Protein AF-A0A699K830-F1 (afdb_monomer)

Sequence (90 aa):
EAWSKESNWIGYVAVATDEGKVALGRRDIVISWRGTVQTLEWINDLKFDSVSAPEIFRGNHDIKIQHGWHSIYTTGDPRSPFNKSSARDQ

Structure (mmCIF, N/CA/C/O backbone):
data_AF-A0A699K830-F1
#
_entry.id   AF-A0A699K830-F1
#
loop_
_atom_site.group_PDB
_atom_site.id
_atom_site.type_symbol
_atom_site.label_atom_id
_atom_site.label_alt_id
_atom_site.label_comp_id
_atom_site.label_asym_id
_atom_site.label_entity_id
_atom_site.label_seq_id
_atom_site.pdbx_PDB_ins_code
_atom_site.Cartn_x
_atom_site.Cartn_y
_atom_site.Cartn_z
_atom_site.occupancy
_atom_site.B_iso_or_equiv
_atom_site.auth_seq_id
_atom_site.auth_comp_id
_atom_site.auth_asym_id
_atom_site.auth_atom_id
_atom_site.pdbx_PDB_model_num
ATOM 1 N N . GLU A 1 1 ? 19.749 14.346 11.532 1.00 51.19 1 GLU A N 1
ATOM 2 C CA . GLU A 1 1 ? 19.884 13.139 10.687 1.00 51.19 1 GLU A CA 1
ATOM 3 C C . GLU A 1 1 ? 18.511 12.518 10.469 1.00 51.19 1 GLU A C 1
ATOM 5 O O . GLU A 1 1 ? 17.621 12.774 11.274 1.00 51.19 1 GLU A O 1
ATOM 10 N N . ALA A 1 2 ? 18.315 11.763 9.386 1.00 66.44 2 ALA A N 1
ATOM 11 C CA . ALA A 1 2 ? 17.068 11.029 9.170 1.00 66.44 2 ALA A CA 1
ATOM 12 C C . ALA A 1 2 ? 16.940 9.883 10.192 1.00 66.44 2 ALA A C 1
ATOM 14 O O . ALA A 1 2 ? 17.929 9.223 10.505 1.00 66.44 2 ALA A O 1
ATOM 15 N N . TRP A 1 3 ? 15.730 9.654 10.710 1.00 75.88 3 TRP A N 1
ATOM 16 C CA . TRP A 1 3 ? 15.435 8.620 11.718 1.00 75.88 3 TRP A CA 1
ATOM 17 C C . TRP A 1 3 ? 15.545 7.186 11.166 1.00 75.88 3 TRP A C 1
ATOM 19 O O . TRP A 1 3 ? 15.745 6.243 11.926 1.00 75.88 3 TRP A O 1
ATOM 29 N N . SER A 1 4 ? 15.460 7.029 9.843 1.00 80.19 4 SER A N 1
ATOM 30 C CA . SER A 1 4 ? 15.866 5.842 9.092 1.00 80.19 4 SER A CA 1
ATOM 31 C C . SER A 1 4 ? 16.514 6.283 7.778 1.00 80.19 4 SER A C 1
ATOM 33 O O . SER A 1 4 ? 16.178 7.337 7.238 1.00 80.19 4 SER A O 1
ATOM 35 N N . LYS A 1 5 ? 17.473 5.494 7.281 1.00 77.88 5 LYS A N 1
ATOM 36 C CA . LYS A 1 5 ? 18.193 5.771 6.025 1.00 77.88 5 LYS A CA 1
ATOM 37 C C . LYS A 1 5 ? 17.499 5.178 4.797 1.00 77.88 5 LYS A C 1
ATOM 39 O O . LYS A 1 5 ? 17.608 5.748 3.720 1.00 77.88 5 LYS A O 1
ATOM 44 N N . GLU A 1 6 ? 16.806 4.052 4.966 1.00 81.25 6 GLU A N 1
ATOM 45 C CA . GLU A 1 6 ? 16.238 3.249 3.868 1.00 81.25 6 GLU A CA 1
ATOM 46 C C . GLU A 1 6 ? 14.744 2.926 4.078 1.00 81.25 6 GLU A C 1
ATOM 48 O O . GLU A 1 6 ? 14.134 2.238 3.265 1.00 81.25 6 GLU A O 1
ATOM 53 N N . SER A 1 7 ? 14.127 3.443 5.147 1.00 85.31 7 SER A N 1
ATOM 54 C CA . SER A 1 7 ? 12.702 3.248 5.447 1.00 85.31 7 SER A CA 1
ATOM 55 C C . SER A 1 7 ? 12.006 4.590 5.605 1.00 85.31 7 SER A C 1
ATOM 57 O O . SER A 1 7 ? 12.551 5.509 6.216 1.00 85.31 7 SER A O 1
ATOM 59 N N . ASN A 1 8 ? 10.773 4.686 5.119 1.00 88.00 8 ASN A N 1
ATOM 60 C CA . ASN A 1 8 ? 9.946 5.870 5.302 1.00 88.00 8 ASN A CA 1
ATOM 61 C C . ASN A 1 8 ? 8.513 5.462 5.659 1.00 88.00 8 ASN A C 1
ATOM 63 O O . ASN A 1 8 ? 8.056 4.386 5.277 1.00 88.00 8 ASN A O 1
ATOM 67 N N . TRP A 1 9 ? 7.794 6.321 6.384 1.00 90.12 9 TRP A N 1
ATOM 68 C CA . TRP A 1 9 ? 6.370 6.105 6.637 1.00 90.12 9 TRP A CA 1
ATOM 69 C C . TRP A 1 9 ? 5.589 6.310 5.337 1.00 90.12 9 TRP A C 1
ATOM 71 O O . TRP A 1 9 ? 5.685 7.382 4.738 1.00 90.12 9 TRP A O 1
ATOM 81 N N . ILE A 1 10 ? 4.837 5.298 4.899 1.00 91.69 10 ILE A N 1
ATOM 82 C CA . ILE A 1 10 ? 4.202 5.290 3.572 1.00 91.69 10 ILE A CA 1
ATOM 83 C C . ILE A 1 10 ? 2.671 5.305 3.616 1.00 91.69 10 ILE A C 1
ATOM 85 O O . ILE A 1 10 ? 2.035 5.440 2.577 1.00 91.69 10 ILE A O 1
ATOM 89 N N . GLY A 1 11 ? 2.055 5.201 4.793 1.00 95.06 11 GLY A N 1
ATOM 90 C CA . GLY A 1 11 ? 0.602 5.172 4.886 1.00 95.06 11 GLY A CA 1
ATOM 91 C C . GLY A 1 11 ? 0.067 4.572 6.175 1.00 95.06 11 GLY A C 1
ATOM 92 O O . GLY A 1 11 ? 0.807 4.329 7.129 1.00 95.06 11 GLY A O 1
ATOM 93 N N . TYR A 1 12 ? -1.243 4.342 6.196 1.00 96.88 12 TYR A N 1
ATOM 94 C CA . TYR A 1 12 ? -1.925 3.693 7.312 1.00 96.88 12 TYR A CA 1
ATOM 95 C C . TYR A 1 12 ? -3.142 2.886 6.855 1.00 96.88 12 TYR A C 1
ATOM 97 O O . TYR A 1 12 ? -3.748 3.168 5.817 1.00 96.88 12 TYR A O 1
ATOM 105 N N . VAL A 1 13 ? -3.517 1.915 7.689 1.00 98.12 13 VAL A N 1
ATOM 106 C CA . VAL A 1 13 ? -4.775 1.172 7.597 1.00 98.12 13 VAL A CA 1
ATOM 107 C C . VAL A 1 13 ? -5.691 1.641 8.722 1.00 98.12 13 VAL A C 1
ATOM 109 O O . VAL A 1 13 ? -5.259 1.771 9.867 1.00 98.12 13 VAL A O 1
ATOM 112 N N . ALA A 1 14 ? -6.952 1.912 8.407 1.00 98.19 14 ALA A N 1
ATOM 113 C CA . ALA A 1 14 ? -7.963 2.307 9.380 1.00 98.19 14 ALA A CA 1
ATOM 114 C C . ALA A 1 14 ? -9.284 1.591 9.106 1.00 98.19 14 ALA A C 1
ATOM 116 O O . ALA A 1 14 ? -9.558 1.157 7.989 1.00 98.19 14 ALA A O 1
ATOM 117 N N . VAL A 1 15 ? -10.123 1.492 10.131 1.00 98.50 15 VAL A N 1
ATOM 118 C CA . VAL A 1 15 ? -11.459 0.913 10.025 1.00 98.50 15 VAL A CA 1
ATOM 119 C C . VAL A 1 15 ? -12.467 1.842 10.690 1.00 98.50 15 VAL A C 1
ATOM 121 O O . VAL A 1 15 ? -12.190 2.415 11.743 1.00 98.50 15 VAL A O 1
ATOM 124 N N . A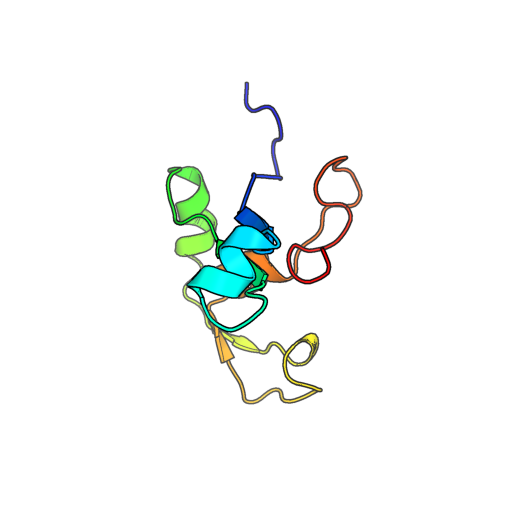LA A 1 16 ? -13.632 2.012 10.066 1.00 98.25 16 ALA A N 1
ATOM 125 C CA . ALA A 1 16 ? -14.708 2.820 10.626 1.00 98.25 16 ALA A CA 1
ATOM 126 C C . ALA A 1 16 ? -15.131 2.285 12.006 1.00 98.25 16 ALA A C 1
ATOM 128 O O . ALA A 1 16 ? -15.284 1.071 12.174 1.00 98.25 16 ALA A O 1
ATOM 129 N N . THR A 1 17 ? -15.372 3.180 12.972 1.00 98.25 17 THR A N 1
ATOM 130 C CA . THR A 1 17 ? -15.963 2.830 14.279 1.00 98.25 17 THR A CA 1
ATOM 131 C C . THR A 1 17 ? -17.405 2.354 14.114 1.00 98.25 17 THR A C 1
ATOM 133 O O . THR A 1 17 ? -17.946 2.372 13.008 1.00 98.25 17 THR A O 1
ATOM 136 N N . ASP A 1 18 ? -18.045 1.880 15.182 1.00 98.19 18 ASP A N 1
ATOM 137 C CA . ASP A 1 18 ? -19.437 1.413 15.115 1.00 98.19 18 ASP A CA 1
ATOM 138 C C . ASP A 1 18 ? -20.392 2.536 14.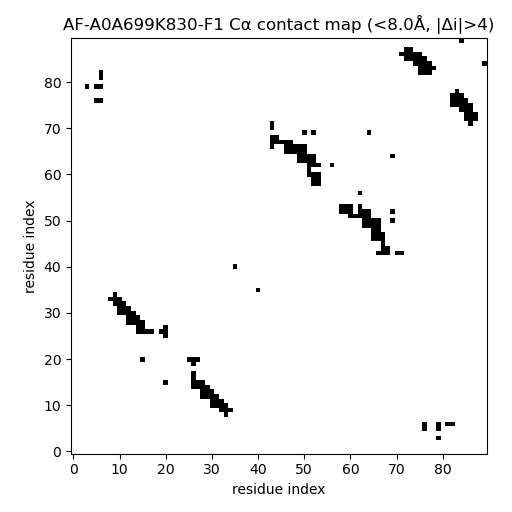703 1.00 98.19 18 ASP A C 1
ATOM 140 O O . ASP A 1 18 ? -21.240 2.333 13.832 1.00 98.19 18 ASP A O 1
ATOM 144 N N . GLU A 1 19 ? -20.174 3.743 15.220 1.00 98.19 19 GLU A N 1
ATOM 145 C CA . GLU A 1 19 ? -20.898 4.951 14.821 1.00 98.19 19 GLU A CA 1
ATOM 146 C C . GLU A 1 19 ? -20.623 5.286 13.350 1.00 98.19 19 GLU A C 1
ATOM 148 O O . GLU A 1 19 ? -21.550 5.544 12.579 1.00 98.19 19 GLU A O 1
ATOM 153 N N . GLY A 1 20 ? -19.353 5.211 12.930 1.00 97.56 20 GLY A N 1
ATOM 154 C CA . GLY A 1 20 ? -18.951 5.433 11.541 1.00 97.56 20 GLY A CA 1
ATOM 155 C C . GLY A 1 20 ? -19.574 4.421 10.578 1.00 97.56 20 GLY A C 1
ATOM 156 O O . GLY A 1 20 ? -20.043 4.801 9.509 1.00 97.56 20 GLY A O 1
ATOM 157 N N . LYS A 1 21 ? -19.660 3.144 10.967 1.00 97.88 21 LYS A N 1
ATOM 158 C CA . LYS A 1 21 ? -20.330 2.094 10.189 1.00 97.88 21 LYS A CA 1
ATOM 159 C C . LYS A 1 21 ? -21.809 2.410 9.982 1.00 97.88 21 LYS A C 1
ATOM 161 O O . LYS A 1 21 ? -22.316 2.175 8.889 1.00 97.88 21 LYS A O 1
ATOM 166 N N . VAL A 1 22 ? -22.506 2.892 11.014 1.00 97.75 22 VAL A N 1
ATOM 167 C CA . VAL A 1 2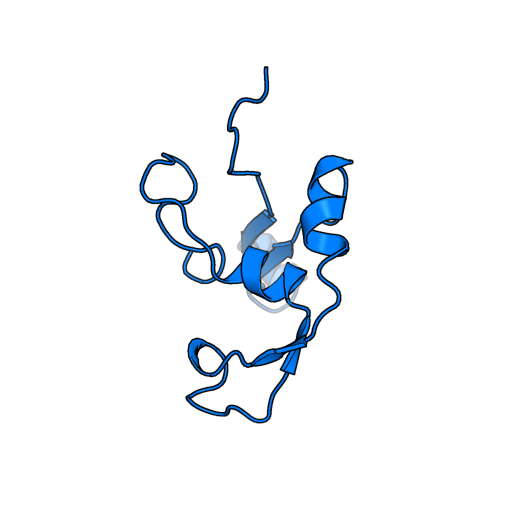2 ? -23.923 3.279 10.900 1.00 97.75 22 VAL A CA 1
ATOM 168 C C . VAL A 1 22 ? -24.072 4.439 9.919 1.00 97.75 22 VAL A C 1
ATOM 170 O O . VAL A 1 22 ? -24.907 4.362 9.021 1.00 97.75 22 VAL A O 1
ATOM 173 N N . ALA A 1 23 ? -23.224 5.464 10.034 1.00 97.69 23 ALA A N 1
ATOM 174 C CA . ALA A 1 23 ? -23.245 6.618 9.136 1.00 97.69 23 ALA A CA 1
ATOM 175 C C . ALA A 1 23 ? -22.916 6.255 7.673 1.00 97.69 23 ALA A C 1
ATOM 177 O O . ALA A 1 23 ? -23.546 6.772 6.755 1.00 97.69 23 ALA A O 1
ATOM 178 N N . LEU A 1 24 ? -21.952 5.355 7.452 1.00 97.50 24 LEU A N 1
ATOM 179 C CA . LEU A 1 24 ? -21.518 4.909 6.121 1.00 97.50 24 LEU A CA 1
ATOM 180 C C . LEU A 1 24 ? -22.384 3.773 5.544 1.00 97.50 24 LEU A C 1
ATOM 182 O O . LEU A 1 24 ? -22.224 3.403 4.382 1.00 97.50 24 LEU A O 1
ATOM 186 N N . GLY A 1 25 ? -23.272 3.178 6.346 1.00 98.06 25 GLY A N 1
ATOM 187 C CA . GLY A 1 25 ? -24.103 2.030 5.970 1.00 98.06 25 GLY A CA 1
ATOM 188 C C . GLY A 1 25 ? -23.363 0.685 5.889 1.00 98.06 25 GLY A C 1
ATOM 189 O O . GLY A 1 25 ? -23.987 -0.341 5.617 1.00 98.06 25 GLY A O 1
ATOM 190 N N . ARG A 1 26 ? -22.045 0.652 6.129 1.00 97.50 26 ARG A N 1
ATOM 191 C CA . ARG A 1 26 ? -21.197 -0.554 6.102 1.00 97.50 26 ARG A CA 1
ATOM 192 C C . ARG A 1 26 ? -19.885 -0.320 6.864 1.00 97.50 26 ARG A C 1
ATOM 194 O O . ARG A 1 26 ? -19.558 0.803 7.231 1.00 97.50 26 ARG A O 1
ATOM 201 N N . ARG A 1 27 ? -19.133 -1.392 7.142 1.00 98.00 27 ARG A N 1
ATOM 202 C CA . ARG A 1 27 ? -17.812 -1.286 7.784 1.00 98.00 27 ARG A CA 1
ATOM 203 C C . ARG A 1 27 ? -16.749 -0.994 6.726 1.00 98.00 27 ARG A C 1
ATOM 205 O O . ARG A 1 27 ? -16.282 -1.922 6.072 1.00 98.00 27 ARG A O 1
ATOM 212 N N . ASP A 1 28 ? -16.360 0.265 6.586 1.00 98.31 28 ASP A N 1
ATOM 213 C CA . ASP A 1 28 ? -15.274 0.643 5.679 1.00 98.31 28 ASP A CA 1
ATOM 214 C C . ASP A 1 28 ? -13.913 0.356 6.325 1.00 98.31 28 ASP A C 1
ATOM 216 O O . ASP A 1 28 ? -13.656 0.758 7.462 1.00 98.31 28 ASP A O 1
ATOM 220 N N . ILE A 1 29 ? -13.051 -0.340 5.580 1.00 98.31 29 ILE A N 1
ATOM 221 C CA . ILE A 1 29 ? -11.618 -0.474 5.851 1.00 98.31 29 ILE A CA 1
ATOM 222 C C . ILE A 1 29 ? -10.905 0.365 4.794 1.00 98.31 29 ILE A C 1
ATOM 224 O O . ILE A 1 29 ? -11.141 0.189 3.599 1.00 98.31 29 ILE A O 1
ATOM 228 N N . VAL A 1 30 ? -10.056 1.286 5.233 1.00 97.88 30 VAL A N 1
ATOM 229 C CA . VAL A 1 30 ? -9.338 2.227 4.373 1.00 97.88 30 VAL A CA 1
ATOM 230 C C . VAL A 1 30 ? -7.849 1.941 4.455 1.00 97.88 30 VAL A C 1
ATOM 232 O O . VAL A 1 30 ? -7.308 1.763 5.543 1.00 97.88 30 VAL A O 1
ATOM 235 N N . ILE A 1 31 ? -7.195 1.947 3.297 1.00 97.88 31 ILE A N 1
ATOM 236 C CA . ILE A 1 31 ? -5.740 1.916 3.157 1.00 97.88 31 ILE A CA 1
ATOM 237 C C . ILE A 1 31 ? -5.354 3.226 2.478 1.00 97.88 31 ILE A C 1
ATOM 239 O O . ILE A 1 31 ? -5.739 3.466 1.332 1.00 97.88 31 ILE A O 1
ATOM 243 N N . SER A 1 32 ? -4.647 4.095 3.194 1.00 97.25 32 SER A N 1
ATOM 244 C CA . SER A 1 32 ? -4.251 5.412 2.694 1.00 97.25 32 SER A CA 1
ATOM 245 C C . SER A 1 32 ? -2.751 5.449 2.448 1.00 97.25 32 SER A C 1
ATOM 247 O O . SER A 1 32 ? -1.971 5.315 3.391 1.00 97.25 32 SER A O 1
ATOM 249 N N . TRP A 1 33 ? -2.359 5.631 1.187 1.00 94.94 33 TRP A N 1
ATOM 250 C CA . TRP A 1 33 ? -0.965 5.742 0.763 1.00 94.94 33 TRP A CA 1
ATOM 251 C C . TRP A 1 33 ? -0.526 7.203 0.733 1.00 94.94 33 TRP A C 1
ATOM 253 O O . TRP A 1 33 ? -1.209 8.074 0.190 1.00 94.94 33 TRP A O 1
ATOM 263 N N . ARG A 1 34 ? 0.641 7.474 1.307 1.00 92.06 34 ARG A N 1
ATOM 264 C CA . ARG A 1 34 ? 1.275 8.785 1.281 1.00 92.06 34 ARG A CA 1
ATOM 265 C C . ARG A 1 34 ? 1.856 9.049 -0.108 1.00 92.06 34 ARG A C 1
ATOM 267 O O . ARG A 1 34 ? 2.584 8.220 -0.641 1.00 92.06 34 ARG A O 1
ATOM 274 N N . GLY A 1 35 ? 1.576 10.227 -0.660 1.00 85.62 35 GLY A N 1
ATOM 275 C CA . GLY A 1 35 ? 2.196 10.691 -1.902 1.00 85.62 35 GLY A CA 1
ATOM 276 C C . GLY A 1 35 ? 3.657 11.135 -1.736 1.00 85.62 35 GLY A C 1
ATOM 277 O O . GLY A 1 35 ? 4.218 11.138 -0.632 1.00 85.62 35 GLY A O 1
ATOM 278 N N . THR A 1 36 ? 4.252 11.552 -2.852 1.00 80.75 36 THR A N 1
ATOM 279 C CA . THR A 1 36 ? 5.619 12.082 -2.938 1.00 80.75 36 THR A CA 1
ATOM 280 C C . THR A 1 36 ? 5.752 13.396 -2.169 1.00 80.75 36 THR A C 1
ATOM 282 O O . THR A 1 36 ? 4.968 14.324 -2.376 1.00 80.75 36 THR A O 1
ATOM 285 N N . VAL A 1 37 ? 6.750 13.493 -1.286 1.00 71.06 37 VAL A N 1
ATOM 286 C CA . VAL A 1 37 ? 7.024 14.719 -0.507 1.00 71.06 37 VAL A CA 1
ATOM 287 C C . VAL A 1 37 ? 8.520 15.055 -0.466 1.00 71.06 37 VAL A C 1
ATOM 289 O O . VAL A 1 37 ? 8.868 16.233 -0.408 1.00 71.06 37 VAL A O 1
ATOM 292 N N . GLN A 1 38 ? 9.426 14.069 -0.505 1.00 62.03 38 GLN A N 1
ATOM 293 C CA . GLN A 1 38 ? 10.864 14.301 -0.304 1.00 62.03 38 GLN A CA 1
ATOM 294 C C . GLN A 1 38 ? 11.678 14.232 -1.603 1.00 62.03 38 GLN A C 1
ATOM 296 O O . GLN A 1 38 ? 11.461 13.370 -2.447 1.00 62.03 38 GLN A O 1
ATOM 301 N N . THR A 1 39 ? 12.711 15.075 -1.725 1.00 57.22 39 THR A N 1
ATOM 302 C CA . THR A 1 39 ? 13.596 15.137 -2.907 1.00 57.22 39 THR A CA 1
ATOM 303 C C . THR A 1 39 ? 14.319 13.814 -3.215 1.00 57.22 39 THR A C 1
ATOM 305 O O . THR A 1 39 ? 14.607 13.535 -4.370 1.00 57.22 39 THR A O 1
ATOM 308 N N . LEU A 1 40 ? 14.585 12.963 -2.215 1.00 59.59 40 LEU A N 1
ATOM 309 C CA . LEU A 1 40 ? 15.212 11.644 -2.419 1.00 59.59 40 LEU A CA 1
ATOM 310 C C . LEU A 1 40 ? 14.239 10.575 -2.947 1.00 59.59 40 LEU A C 1
ATOM 312 O O . LEU A 1 40 ? 14.686 9.581 -3.513 1.00 59.59 40 LEU A O 1
ATOM 316 N N . GLU A 1 41 ? 12.926 10.790 -2.826 1.00 55.84 41 GLU A N 1
ATOM 317 C CA . GLU A 1 41 ? 11.903 9.895 -3.398 1.00 55.84 41 GLU A CA 1
ATOM 318 C C . GLU A 1 41 ? 11.896 9.966 -4.918 1.00 55.84 41 GLU A C 1
ATOM 320 O O . GLU A 1 41 ? 11.630 8.965 -5.579 1.00 55.84 41 GLU A O 1
ATOM 325 N N . TRP A 1 42 ? 12.367 11.088 -5.467 1.00 55.34 42 TRP A N 1
ATOM 326 C CA . TRP A 1 42 ? 12.562 11.253 -6.896 1.00 55.34 42 TRP A CA 1
ATOM 327 C C . TRP A 1 42 ? 13.510 10.212 -7.484 1.00 55.34 42 TRP A C 1
ATOM 329 O O . TRP A 1 42 ? 13.357 9.870 -8.642 1.00 55.34 42 TRP A O 1
ATOM 339 N N . ILE A 1 43 ? 14.462 9.647 -6.732 1.00 57.94 43 ILE A N 1
ATOM 340 C CA . ILE A 1 43 ? 15.331 8.586 -7.275 1.00 57.94 43 ILE A CA 1
ATOM 341 C C . ILE A 1 43 ? 14.517 7.321 -7.597 1.00 57.94 43 ILE A C 1
ATOM 343 O O . ILE A 1 43 ? 14.794 6.658 -8.595 1.00 57.94 43 ILE A O 1
ATOM 347 N N . ASN A 1 44 ? 13.494 7.007 -6.794 1.00 55.00 44 ASN A N 1
ATOM 348 C CA . ASN A 1 44 ? 12.546 5.937 -7.102 1.00 55.00 44 ASN A CA 1
ATOM 349 C C . ASN A 1 44 ? 11.518 6.387 -8.150 1.00 55.00 44 ASN A C 1
ATOM 351 O O . ASN A 1 44 ? 11.207 5.601 -9.041 1.00 55.00 44 ASN A O 1
ATOM 355 N N . ASP A 1 45 ? 11.057 7.643 -8.118 1.00 54.66 45 ASP A N 1
ATOM 356 C CA . ASP A 1 45 ? 10.131 8.166 -9.136 1.00 54.66 45 ASP A CA 1
ATOM 357 C C . ASP A 1 45 ? 10.777 8.229 -10.536 1.00 54.66 45 ASP A C 1
ATOM 359 O O . ASP A 1 45 ? 10.095 8.012 -11.533 1.00 54.66 45 ASP A O 1
ATOM 363 N N . LEU A 1 46 ? 12.097 8.445 -10.626 1.00 55.81 46 LEU A N 1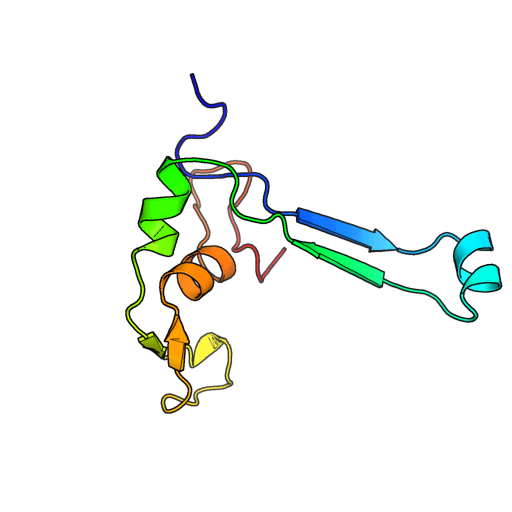
ATOM 364 C CA . LEU A 1 46 ? 12.884 8.486 -11.867 1.00 55.81 46 LEU A CA 1
ATOM 365 C C . LEU A 1 46 ? 13.169 7.094 -12.460 1.00 55.81 46 LEU A C 1
ATOM 367 O O . LEU A 1 46 ? 13.626 7.008 -13.604 1.00 55.81 46 LEU A O 1
ATOM 371 N N . LYS A 1 47 ? 12.872 6.000 -11.740 1.00 63.47 47 LYS A N 1
ATOM 372 C CA . LYS A 1 47 ? 12.840 4.638 -12.308 1.00 63.47 47 LYS A CA 1
ATOM 373 C C . LYS A 1 47 ? 11.533 4.432 -13.078 1.00 63.47 47 LYS A C 1
ATOM 375 O O . LYS A 1 47 ? 10.626 3.715 -12.651 1.00 63.47 47 LYS A O 1
ATOM 380 N N . PHE A 1 48 ? 11.422 5.134 -14.204 1.00 71.00 48 PHE A N 1
ATOM 381 C CA . PHE A 1 48 ? 10.275 5.077 -15.116 1.00 71.00 48 PHE A CA 1
ATOM 382 C C . PHE A 1 48 ? 10.271 3.842 -16.020 1.00 71.00 48 PHE A C 1
ATOM 384 O O . PHE A 1 48 ? 9.327 3.648 -16.790 1.00 71.00 48 PHE A O 1
ATOM 391 N N . ASP A 1 49 ? 11.313 3.013 -15.961 1.00 87.25 49 ASP A N 1
ATOM 392 C CA . ASP A 1 49 ? 11.315 1.742 -16.659 1.00 87.25 49 ASP A CA 1
ATOM 393 C C . ASP A 1 49 ? 10.190 0.842 -16.139 1.00 87.25 49 ASP A C 1
ATOM 395 O O . ASP A 1 49 ? 9.705 0.954 -15.011 1.00 87.25 49 ASP A O 1
ATOM 399 N N . SER A 1 50 ? 9.712 -0.022 -17.024 1.00 91.44 50 SER A N 1
ATOM 400 C CA . SER A 1 50 ? 8.612 -0.927 -16.735 1.00 91.44 50 SER A CA 1
ATOM 401 C C . SER A 1 50 ? 9.152 -2.330 -16.481 1.00 91.44 50 SER A C 1
ATOM 403 O O . SER A 1 50 ? 9.859 -2.890 -17.319 1.00 91.44 50 SER A O 1
ATOM 405 N N . VAL A 1 51 ? 8.780 -2.921 -15.349 1.00 94.56 51 VAL A N 1
ATOM 406 C CA . VAL A 1 51 ? 9.206 -4.261 -14.920 1.00 94.56 51 VAL A CA 1
ATOM 407 C C . VAL A 1 51 ? 8.011 -5.209 -14.865 1.00 94.56 51 VAL A C 1
ATOM 409 O O . VAL A 1 51 ? 6.874 -4.781 -14.670 1.00 94.56 51 VAL A O 1
ATOM 412 N N . SER A 1 52 ? 8.244 -6.507 -15.076 1.00 96.06 52 SER A N 1
ATOM 413 C CA . SER A 1 52 ? 7.215 -7.523 -14.809 1.00 96.06 52 SER A CA 1
ATOM 414 C C . SER A 1 52 ? 7.126 -7.809 -13.318 1.00 96.06 52 SER A C 1
ATOM 416 O O . SER A 1 52 ? 8.168 -7.922 -12.678 1.00 96.06 52 SER A O 1
ATOM 418 N N . ALA A 1 53 ? 5.915 -8.028 -12.810 1.00 95.12 53 ALA A N 1
ATOM 419 C CA . ALA A 1 53 ? 5.674 -8.383 -11.409 1.00 95.12 53 ALA A CA 1
ATOM 420 C C . ALA A 1 53 ? 4.859 -9.687 -11.280 1.00 95.12 53 ALA A C 1
ATOM 422 O O . ALA A 1 53 ? 3.718 -9.674 -10.799 1.00 95.12 53 ALA A O 1
ATOM 423 N N . PRO A 1 54 ? 5.390 -10.831 -11.749 1.00 95.62 54 PRO A N 1
ATOM 424 C CA . PRO A 1 54 ? 4.691 -12.117 -11.696 1.00 95.62 54 PRO A CA 1
ATOM 425 C C . PRO A 1 54 ? 4.315 -12.531 -10.262 1.00 95.62 54 PRO A C 1
ATOM 427 O O . PRO A 1 54 ? 3.287 -13.174 -10.057 1.00 95.62 54 PRO A O 1
ATOM 430 N N . GLU A 1 55 ? 5.083 -12.128 -9.253 1.00 93.88 55 GLU A N 1
ATOM 431 C CA . GLU A 1 55 ? 4.799 -12.358 -7.832 1.00 93.88 55 GLU A CA 1
ATOM 432 C C . GLU A 1 55 ? 3.575 -11.579 -7.316 1.00 93.88 55 GLU A C 1
ATOM 434 O O . GLU A 1 55 ? 2.995 -11.936 -6.285 1.00 93.88 55 GLU A O 1
ATOM 439 N N . ILE A 1 56 ? 3.154 -10.524 -8.018 1.00 95.62 56 ILE A N 1
ATOM 440 C CA . ILE A 1 56 ? 1.884 -9.821 -7.780 1.00 95.62 56 ILE A CA 1
ATOM 441 C C . ILE A 1 56 ? 0.781 -10.450 -8.639 1.00 95.62 56 ILE A C 1
ATOM 443 O O . ILE A 1 56 ? -0.312 -10.735 -8.147 1.00 95.62 56 ILE A O 1
ATOM 447 N N . PHE A 1 57 ? 1.077 -10.732 -9.909 1.00 95.75 57 PHE A N 1
ATOM 448 C CA . PHE A 1 57 ? 0.096 -11.146 -10.914 1.00 95.75 57 PHE A CA 1
ATOM 449 C C . PHE A 1 57 ? 0.094 -12.653 -11.217 1.00 95.75 57 PHE A C 1
ATOM 451 O O . PHE A 1 57 ? -0.131 -13.065 -12.354 1.00 95.75 57 PHE A O 1
ATOM 458 N N . ARG A 1 58 ? 0.297 -13.491 -10.192 1.00 94.38 58 ARG A N 1
ATOM 459 C CA . ARG A 1 58 ? 0.132 -14.961 -10.247 1.00 94.38 58 ARG A CA 1
ATOM 460 C C . ARG A 1 58 ? 0.917 -15.646 -11.381 1.00 94.38 58 ARG A C 1
ATOM 462 O O . ARG A 1 58 ? 0.400 -16.541 -12.042 1.00 94.38 58 ARG A O 1
ATOM 469 N N . GLY A 1 59 ? 2.157 -15.223 -11.608 1.00 95.69 59 GLY A N 1
ATOM 470 C CA . GLY A 1 59 ? 3.041 -15.783 -12.634 1.00 95.69 59 GLY A CA 1
ATOM 471 C C . GLY A 1 59 ? 2.891 -15.163 -14.026 1.00 95.69 59 GLY A C 1
ATOM 472 O O . GLY A 1 59 ? 3.577 -15.593 -14.946 1.00 95.69 59 GLY A O 1
ATOM 473 N N . ASN A 1 60 ? 2.025 -14.161 -14.213 1.00 96.00 60 ASN A N 1
ATOM 474 C CA . ASN A 1 60 ? 1.901 -13.475 -15.498 1.00 96.00 60 ASN A CA 1
ATOM 475 C C . ASN A 1 60 ? 3.068 -12.489 -15.714 1.00 96.00 60 ASN A C 1
ATOM 477 O O . ASN A 1 60 ? 3.197 -11.501 -14.991 1.00 96.00 60 ASN A O 1
ATOM 481 N N . HIS A 1 61 ? 3.898 -12.753 -16.726 1.00 95.38 61 HIS A N 1
ATOM 482 C CA . HIS A 1 61 ? 5.071 -11.942 -17.077 1.00 95.38 61 HIS A CA 1
ATOM 483 C C . HIS A 1 61 ? 4.792 -10.824 -18.099 1.00 95.38 61 HIS A C 1
ATOM 485 O O . HIS A 1 61 ? 5.645 -9.948 -18.290 1.00 95.38 61 HIS A O 1
ATOM 491 N N . ASP A 1 62 ? 3.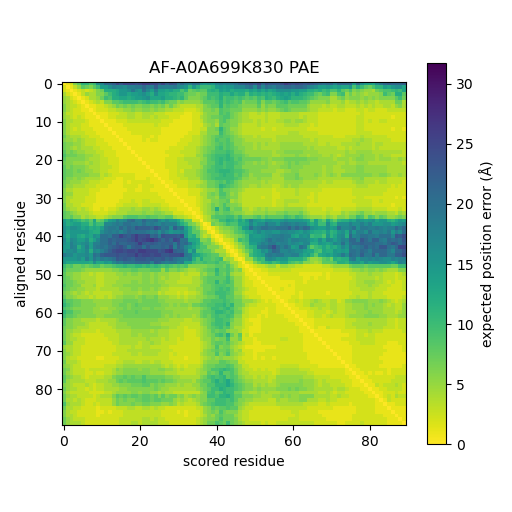614 -10.834 -18.727 1.00 96.12 62 ASP A N 1
ATOM 492 C CA . ASP A 1 62 ? 3.215 -9.859 -19.748 1.00 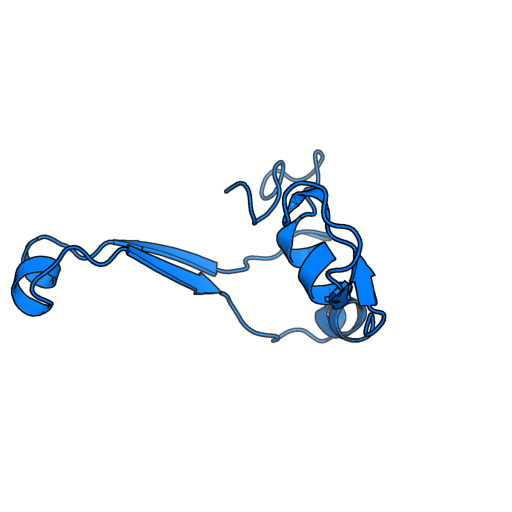96.12 62 ASP A CA 1
ATOM 493 C C . ASP A 1 62 ? 2.736 -8.545 -19.121 1.00 96.12 62 ASP A C 1
ATOM 495 O O . ASP A 1 62 ? 2.804 -7.487 -19.747 1.00 96.12 62 ASP A O 1
ATOM 499 N N . ILE A 1 63 ? 2.292 -8.591 -17.861 1.00 95.81 63 ILE A N 1
ATOM 500 C CA . ILE A 1 63 ? 1.886 -7.400 -17.115 1.00 95.81 63 ILE A CA 1
ATOM 501 C C . ILE A 1 63 ? 3.129 -6.639 -16.666 1.00 95.81 63 ILE A C 1
ATOM 503 O O . ILE A 1 63 ? 4.006 -7.178 -15.986 1.00 95.81 63 ILE A O 1
ATOM 507 N N . LYS A 1 64 ? 3.173 -5.358 -17.030 1.00 94.75 64 LYS A N 1
ATOM 508 C CA . LYS A 1 64 ? 4.257 -4.442 -16.697 1.00 94.75 64 LYS A CA 1
ATOM 509 C C . LYS A 1 64 ? 3.761 -3.320 -15.795 1.00 94.75 64 LYS A C 1
ATOM 511 O O . LYS A 1 64 ? 2.676 -2.784 -16.009 1.00 94.75 64 LYS A O 1
ATOM 516 N N . ILE A 1 65 ? 4.574 -2.962 -14.810 1.00 93.19 65 ILE A N 1
ATOM 517 C CA . ILE A 1 65 ? 4.327 -1.856 -13.881 1.00 93.19 65 ILE A CA 1
ATOM 518 C C . ILE A 1 65 ? 5.573 -0.977 -13.775 1.00 93.19 65 ILE A C 1
ATOM 520 O O . ILE A 1 65 ? 6.681 -1.436 -14.051 1.00 93.19 65 ILE 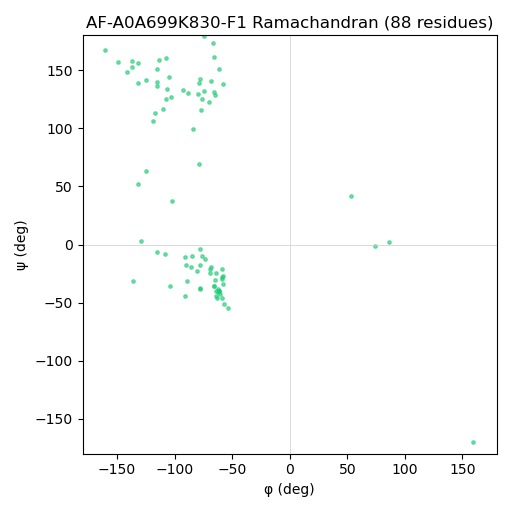A O 1
ATOM 524 N N . GLN A 1 66 ? 5.397 0.287 -13.393 1.00 93.19 66 GLN A N 1
ATOM 525 C CA . GLN A 1 66 ? 6.520 1.210 -13.220 1.00 93.19 66 GLN A CA 1
ATOM 526 C C . GLN A 1 66 ? 7.406 0.743 -12.055 1.00 93.19 66 GLN A C 1
ATOM 528 O O . GLN A 1 66 ? 6.917 0.397 -10.976 1.00 93.19 66 GLN A O 1
ATOM 533 N N . HIS A 1 67 ? 8.712 0.690 -12.305 1.00 90.50 67 HIS A N 1
ATOM 534 C CA . HIS A 1 67 ? 9.700 0.084 -11.418 1.00 90.50 67 HIS A CA 1
ATOM 535 C C . HIS A 1 67 ? 9.782 0.784 -10.055 1.00 90.50 67 HIS A C 1
ATOM 537 O O . HIS A 1 67 ? 9.880 0.108 -9.032 1.00 90.50 67 HIS A O 1
ATOM 543 N N . GLY A 1 68 ? 9.663 2.114 -10.010 1.00 89.06 68 GLY A N 1
ATOM 544 C CA . GLY A 1 68 ? 9.569 2.867 -8.753 1.00 89.06 68 GLY A CA 1
ATOM 545 C C . GLY A 1 68 ? 8.456 2.357 -7.830 1.00 89.06 68 GLY A C 1
ATOM 546 O O . GLY A 1 68 ? 8.724 1.956 -6.694 1.00 89.06 68 GLY A O 1
ATOM 547 N N . TRP A 1 69 ? 7.219 2.293 -8.335 1.00 89.69 69 TRP A N 1
ATOM 548 C CA . TRP A 1 69 ? 6.064 1.789 -7.584 1.00 89.69 69 TRP A CA 1
ATOM 549 C C . TRP A 1 69 ? 6.214 0.327 -7.180 1.00 89.69 69 TRP A C 1
ATOM 551 O O . TRP A 1 69 ? 5.888 -0.025 -6.047 1.00 89.69 69 TRP A O 1
ATOM 561 N N . HIS A 1 70 ? 6.739 -0.516 -8.072 1.00 93.25 70 HIS A N 1
ATOM 562 C CA . HIS A 1 70 ? 7.036 -1.912 -7.746 1.00 93.25 70 HIS A CA 1
ATOM 563 C C . HIS A 1 70 ? 7.990 -2.010 -6.556 1.00 93.25 70 HIS A C 1
ATOM 565 O O . HIS A 1 70 ? 7.664 -2.653 -5.561 1.00 93.25 70 HIS A O 1
ATOM 571 N N . SER A 1 71 ? 9.107 -1.281 -6.610 1.00 91.50 71 SER A N 1
ATOM 572 C CA . SER A 1 71 ? 10.115 -1.257 -5.552 1.00 91.50 71 SER A CA 1
ATOM 573 C C . SER A 1 71 ? 9.531 -0.798 -4.216 1.00 91.50 71 SER A C 1
ATOM 575 O O . SER A 1 71 ? 9.793 -1.442 -3.201 1.00 91.50 71 SER A O 1
ATOM 577 N N . ILE A 1 72 ? 8.741 0.282 -4.197 1.00 90.81 72 ILE A N 1
ATOM 578 C CA . ILE A 1 72 ? 8.093 0.785 -2.972 1.00 90.81 72 ILE A CA 1
ATOM 579 C C . ILE A 1 72 ? 7.146 -0.270 -2.385 1.00 90.81 72 ILE A C 1
ATOM 581 O O . ILE A 1 72 ? 7.088 -0.447 -1.169 1.00 90.81 72 ILE A O 1
ATOM 585 N N . TYR A 1 73 ? 6.416 -0.981 -3.241 1.00 93.69 73 TYR A N 1
ATOM 586 C CA . TYR A 1 73 ? 5.383 -1.916 -2.818 1.00 93.69 73 TYR A CA 1
ATOM 587 C C . TYR A 1 73 ? 5.943 -3.253 -2.310 1.00 93.69 73 TYR A C 1
ATOM 589 O O . TYR A 1 73 ? 5.423 -3.800 -1.338 1.00 93.69 73 TYR A O 1
ATOM 597 N N . THR A 1 74 ? 7.004 -3.782 -2.928 1.00 94.69 74 THR A N 1
ATOM 598 C CA . THR A 1 74 ? 7.477 -5.158 -2.679 1.00 94.69 74 THR A CA 1
ATOM 599 C C . THR A 1 74 ? 8.782 -5.262 -1.892 1.00 94.69 74 THR A C 1
ATOM 601 O O . THR A 1 74 ? 9.165 -6.368 -1.515 1.00 94.69 74 THR A O 1
ATOM 604 N N . THR A 1 75 ? 9.487 -4.159 -1.629 1.00 92.50 75 THR A N 1
ATOM 605 C CA . THR A 1 75 ? 10.792 -4.214 -0.944 1.00 92.50 75 THR A CA 1
ATOM 606 C C . THR A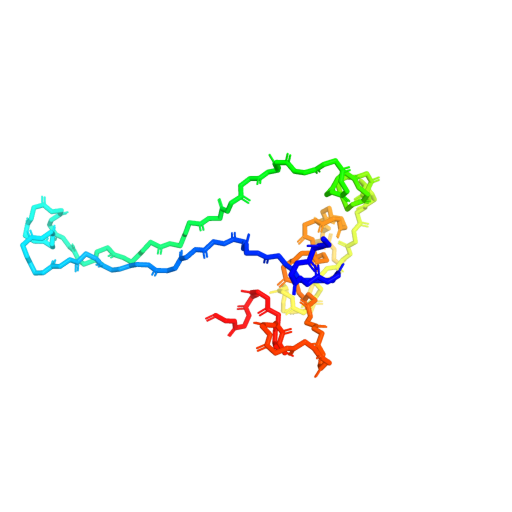 1 75 ? 10.640 -4.161 0.576 1.00 92.50 75 THR A C 1
ATOM 608 O O . THR A 1 75 ? 9.985 -3.269 1.114 1.00 92.50 75 THR A O 1
ATOM 611 N N . GLY A 1 76 ? 11.297 -5.088 1.275 1.00 92.00 76 GLY A N 1
ATOM 612 C CA . GLY A 1 76 ? 11.563 -5.016 2.715 1.00 92.00 76 GLY A CA 1
ATOM 613 C C . GLY A 1 76 ? 13.063 -4.867 2.995 1.00 92.00 76 GLY A C 1
ATOM 614 O O . GLY A 1 76 ? 13.889 -5.229 2.158 1.00 92.00 76 GLY A O 1
ATOM 615 N N . ASP A 1 77 ? 13.419 -4.359 4.173 1.00 91.31 77 ASP A N 1
ATOM 616 C CA . ASP A 1 77 ? 14.792 -4.309 4.687 1.00 91.31 77 ASP A CA 1
ATOM 617 C C . ASP A 1 77 ? 14.890 -5.125 5.990 1.00 91.31 77 ASP A C 1
ATOM 619 O O . ASP A 1 77 ? 14.438 -4.664 7.043 1.00 91.31 77 ASP A O 1
ATOM 623 N N . PRO A 1 78 ? 15.516 -6.319 5.968 1.00 90.31 78 PRO A N 1
ATOM 624 C CA . PRO A 1 78 ? 15.691 -7.159 7.155 1.00 90.31 78 PRO A CA 1
ATOM 625 C C . PRO A 1 78 ? 16.468 -6.490 8.298 1.00 90.31 78 PRO A C 1
ATOM 627 O O . PRO A 1 78 ? 16.369 -6.930 9.445 1.00 90.31 78 PRO A O 1
ATOM 630 N N . ARG A 1 79 ? 17.262 -5.452 7.998 1.00 89.44 79 ARG A N 1
ATOM 631 C CA . ARG A 1 79 ? 18.052 -4.702 8.987 1.00 89.44 79 ARG A CA 1
ATOM 632 C C . ARG A 1 79 ? 17.242 -3.589 9.645 1.00 89.44 79 ARG A C 1
ATOM 634 O O . ARG A 1 79 ? 17.618 -3.124 10.721 1.00 89.44 79 ARG A O 1
ATOM 641 N N . SER A 1 80 ? 16.148 -3.163 9.021 1.00 88.44 80 SER A N 1
ATOM 642 C CA . SER A 1 80 ? 15.289 -2.115 9.551 1.00 88.44 80 SER A CA 1
ATOM 643 C C . SER A 1 80 ? 14.376 -2.658 10.651 1.00 88.44 80 SER A C 1
ATOM 645 O O . SER A 1 80 ? 13.795 -3.737 10.510 1.00 88.44 80 SER A O 1
ATOM 647 N N . PRO A 1 81 ? 14.164 -1.915 11.751 1.00 89.44 81 PRO A N 1
ATOM 648 C CA . PRO A 1 81 ? 13.131 -2.265 12.715 1.00 89.44 81 PRO A CA 1
ATOM 649 C C . PRO A 1 81 ? 11.711 -1.967 12.196 1.00 89.44 81 PRO A C 1
ATOM 651 O O . PRO A 1 81 ? 10.758 -2.436 12.811 1.00 89.44 81 PRO A O 1
ATOM 654 N N . PHE A 1 82 ? 11.560 -1.221 11.091 1.00 88.56 82 PHE A N 1
ATOM 655 C CA . PHE A 1 82 ? 10.272 -0.689 10.623 1.00 88.56 82 PHE A CA 1
ATOM 656 C C . PHE A 1 82 ? 9.673 -1.433 9.422 1.00 88.56 82 PHE A C 1
ATOM 658 O O . PHE A 1 82 ? 8.459 -1.569 9.353 1.00 88.56 82 PHE A O 1
ATOM 665 N N . ASN A 1 83 ? 10.487 -1.918 8.479 1.00 89.94 83 ASN A N 1
ATOM 666 C CA . ASN A 1 83 ? 10.009 -2.579 7.255 1.00 89.94 83 ASN A CA 1
ATOM 667 C C . ASN A 1 83 ? 10.725 -3.912 6.990 1.00 89.94 83 ASN A C 1
ATOM 669 O O . ASN A 1 83 ? 11.231 -4.147 5.897 1.00 89.94 83 ASN A O 1
ATOM 673 N N . LYS A 1 84 ? 10.759 -4.804 7.991 1.00 92.06 84 LYS A N 1
ATOM 674 C CA . LYS A 1 84 ? 11.311 -6.167 7.834 1.00 92.06 84 LYS A CA 1
ATOM 675 C C . LYS A 1 84 ? 10.601 -6.966 6.737 1.00 92.06 84 LYS A C 1
ATOM 677 O O . LYS A 1 84 ? 11.232 -7.779 6.070 1.00 92.06 84 LYS A O 1
ATOM 682 N N . SER A 1 85 ? 9.302 -6.730 6.573 1.00 93.81 85 SER A N 1
ATOM 683 C CA . SER A 1 85 ? 8.478 -7.184 5.454 1.00 93.81 85 SER A CA 1
ATOM 684 C C . SER A 1 85 ? 8.127 -6.007 4.543 1.00 93.81 85 SER A C 1
ATOM 686 O O . SER A 1 85 ? 8.213 -4.841 4.946 1.00 93.81 85 SER A O 1
ATOM 688 N N . SER A 1 86 ? 7.738 -6.316 3.306 1.00 94.62 86 SER A N 1
ATOM 689 C CA . SER A 1 86 ? 7.365 -5.300 2.324 1.00 94.62 86 SER A CA 1
ATOM 690 C C . SER A 1 86 ? 6.097 -4.546 2.724 1.00 94.62 86 SER A C 1
ATOM 692 O O . SER A 1 86 ? 5.311 -5.030 3.538 1.00 94.62 86 SER A O 1
ATOM 694 N N . ALA A 1 87 ? 5.865 -3.374 2.128 1.00 95.06 87 ALA A N 1
ATOM 695 C CA . ALA A 1 87 ? 4.633 -2.622 2.361 1.00 95.06 87 ALA A CA 1
ATOM 696 C C . ALA A 1 87 ? 3.378 -3.373 1.869 1.00 95.06 87 ALA A C 1
ATOM 698 O O . ALA A 1 87 ? 2.291 -3.133 2.375 1.00 95.06 87 ALA A O 1
ATOM 699 N N . ARG A 1 88 ? 3.522 -4.289 0.902 1.00 95.62 88 ARG A N 1
ATOM 700 C CA . ARG A 1 88 ? 2.463 -5.206 0.459 1.00 95.62 88 ARG A CA 1
ATOM 701 C C . ARG A 1 88 ? 2.053 -6.218 1.532 1.00 95.62 88 ARG A C 1
ATOM 703 O O . ARG A 1 88 ? 0.894 -6.623 1.547 1.00 95.62 88 ARG A O 1
ATOM 710 N N . ASP A 1 89 ? 3.007 -6.680 2.338 1.00 95.00 89 ASP A N 1
ATOM 711 C CA . ASP A 1 89 ? 2.788 -7.764 3.304 1.00 95.00 89 ASP A CA 1
ATOM 712 C C . ASP A 1 89 ? 2.327 -7.263 4.682 1.00 95.00 89 ASP A C 1
ATOM 714 O O . ASP A 1 89 ? 1.852 -8.064 5.487 1.00 95.00 89 ASP A O 1
ATOM 718 N N . GLN A 1 90 ? 2.526 -5.972 4.969 1.00 94.06 90 GLN A N 1
ATOM 719 C CA . GLN A 1 90 ? 2.050 -5.291 6.182 1.00 94.06 90 GLN A CA 1
ATOM 720 C C . GLN A 1 90 ? 0.560 -4.956 6.078 1.00 94.06 90 GLN A C 1
ATOM 722 O O . GLN A 1 90 ? -0.139 -5.145 7.098 1.00 94.06 90 GLN A O 1
#

Organism: Tanacetum cinerariifolium (NCBI:txid118510)

InterPro domains:
  IPR002921 Fungal lipase-type domain [PF01764] (30-74)
  IPR029058 Alpha/Beta hydrolase fold [G3DSA:3.40.50.1820] (1-90)
  IPR033556 Phospholipase A1-II [PTHR31828] (1-90)

Radius of gyration: 16.41 Å; Cα contacts (8 Å, |Δi|>4): 107; chains: 1; bounding box: 44×31×35 Å

Mean predicted aligned error: 5.86 Å

Foldseek 3Di:
DDPDDPDDDFWDWDWQDPVRCVVVVHIDIDTDTDDDDDPVLVVLVVQQDWAADCVVVVNDRVDTDRRSVVCQAADADCPDPPGVGHVVVD

Solvent-accessible surface area (backbone atoms only — not co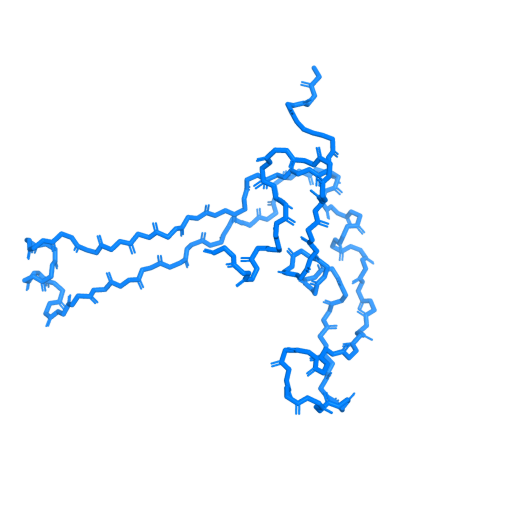mparable to full-atom values): 5649 Å² total; per-residue (Å²): 133,74,98,49,93,90,62,77,92,52,62,53,77,50,65,51,50,76,69,47,16,62,76,68,74,44,80,51,74,46,78,46,74,60,77,93,84,55,84,74,53,45,65,40,65,68,35,68,54,70,38,62,47,26,92,79,53,82,66,40,64,86,52,66,43,47,38,26,62,50,50,62,37,66,49,50,41,81,88,43,97,84,36,54,55,18,66,71,77,107

Secondary structure (DSSP, 8-state):
--S-SS----EEEEE--HHHHHHHTS--EEEEE----STTTHHHHT---EEE-TTTTTT-SS-EEEHHHHHHHH---TT-SS-SS-TTT-

pLDDT: mean 87.96, std 13.16, range [51.19, 98.5]